Protein AF-A0A1B8NYB2-F1 (afdb_monomer_lite)

Foldseek 3Di:
DVVVVVVVVVVVVVVVVVVCVVVVDAAEAEEECVVVCPLQNDDHLLVLLQVLLVVQVLNVDHSVVLVVVDPDSVSSLVVSLQSQLVCCVPPNVVVDDPVCPDPPHDSSVSVLVVLLVCCVPVRNDPVVCSCVDPCVVVLVVVLPGDHPYYHYPDSYCNVVVSHVPDPD

Secondary structure (DSSP, 8-state):
-HHHHHHHHHHHHHHHHHHHHHH-SPPEEEE-THHHHHHH----HHHHHHHHHHH-TT--S-HHHHHHHSSSHHHHHHHHHHHHHHHHHTTTGGGS-GGG-STTS-TTHHHHHHHHHIIIIII---HHHHHHSTTHHHHHHHHH---SEEEE--SSSHHHHHS-----

Radius of gyration: 20.22 Å; chains: 1; bounding box: 46×36×58 Å

Structure (mmCIF, N/CA/C/O backbone):
data_AF-A0A1B8NYB2-F1
#
_entry.id   AF-A0A1B8NYB2-F1
#
loop_
_atom_site.group_PDB
_atom_site.id
_atom_site.type_symbol
_atom_site.label_atom_id
_atom_site.label_alt_id
_atom_site.label_comp_id
_atom_site.label_asym_id
_atom_site.label_entity_id
_atom_site.label_seq_id
_atom_site.pdbx_PDB_ins_code
_atom_site.Cartn_x
_atom_site.Cartn_y
_atom_site.Cartn_z
_atom_site.occupancy
_atom_site.B_iso_or_equiv
_atom_site.auth_seq_id
_atom_site.auth_comp_id
_atom_site.auth_asym_id
_atom_site.auth_atom_id
_atom_site.pdbx_PDB_model_num
ATOM 1 N N . MET A 1 1 ? 0.683 15.026 31.980 1.00 56.78 1 MET A N 1
ATOM 2 C CA . MET A 1 1 ? 0.755 14.366 30.659 1.00 56.78 1 MET A CA 1
ATOM 3 C C . MET A 1 1 ? 0.069 13.001 30.654 1.00 56.78 1 MET A C 1
ATOM 5 O O . MET A 1 1 ? -0.750 12.806 29.779 1.00 56.78 1 MET A O 1
ATOM 9 N N . ALA A 1 2 ? 0.277 12.103 31.632 1.00 59.28 2 ALA A N 1
ATOM 10 C CA . ALA A 1 2 ? -0.465 10.826 31.687 1.00 59.28 2 ALA A CA 1
ATOM 11 C C . ALA A 1 2 ? -1.997 10.978 31.848 1.00 59.28 2 ALA A C 1
ATOM 13 O O . ALA A 1 2 ? -2.754 10.273 31.195 1.00 59.28 2 ALA A O 1
ATOM 14 N N . GLY A 1 3 ? -2.461 11.943 32.654 1.00 71.38 3 GLY A N 1
ATOM 15 C CA . GLY A 1 3 ? -3.900 12.166 32.871 1.00 71.38 3 GLY A CA 1
ATOM 16 C C . GLY A 1 3 ? -4.676 12.708 31.663 1.00 71.38 3 GLY A C 1
ATOM 17 O O . GLY A 1 3 ? -5.895 12.656 31.674 1.00 71.38 3 GLY A O 1
ATOM 18 N N . ASP A 1 4 ? -3.987 13.210 30.636 1.00 85.38 4 ASP A N 1
ATOM 19 C CA . ASP A 1 4 ? -4.628 13.718 29.414 1.00 85.38 4 ASP A CA 1
ATOM 20 C C . ASP A 1 4 ? -4.900 12.573 28.424 1.00 85.38 4 ASP A C 1
ATOM 22 O O . ASP A 1 4 ? -5.961 12.497 27.815 1.00 85.38 4 ASP A O 1
ATOM 26 N N . PHE A 1 5 ? -3.977 11.606 28.341 1.00 89.62 5 PHE A N 1
ATOM 27 C CA . PHE A 1 5 ? -4.143 10.423 27.496 1.00 89.62 5 PHE A CA 1
ATOM 28 C C . PHE A 1 5 ? -5.154 9.421 28.064 1.00 89.62 5 PHE A C 1
ATOM 30 O O . PHE A 1 5 ? -5.960 8.881 27.313 1.00 89.62 5 PHE A O 1
ATOM 37 N N . GLU A 1 6 ? -5.147 9.183 29.381 1.00 93.44 6 GLU A N 1
ATOM 38 C CA . GLU A 1 6 ? -6.162 8.321 30.007 1.00 93.44 6 GLU A CA 1
ATOM 39 C C . GLU A 1 6 ? -7.568 8.889 29.821 1.00 93.44 6 GLU A C 1
ATOM 41 O O . GLU A 1 6 ? -8.472 8.157 29.431 1.00 93.44 6 GLU A O 1
ATOM 46 N N . LYS A 1 7 ? -7.721 10.206 29.991 1.00 94.00 7 LYS A N 1
ATOM 47 C CA . LYS A 1 7 ? -8.987 10.884 29.730 1.00 94.00 7 LYS A CA 1
ATOM 48 C C . LYS A 1 7 ? -9.405 10.773 28.261 1.00 94.00 7 LYS A C 1
ATOM 50 O O . LYS A 1 7 ? -10.545 10.439 27.986 1.00 94.00 7 LYS A O 1
ATOM 55 N N . TYR A 1 8 ? -8.482 10.983 27.321 1.00 94.12 8 TYR A N 1
ATOM 56 C CA . TYR A 1 8 ? -8.765 10.799 25.895 1.00 94.12 8 TYR A CA 1
ATOM 57 C C . TYR A 1 8 ? -9.279 9.386 25.571 1.00 94.12 8 TYR A C 1
ATOM 59 O O . TYR A 1 8 ? -10.207 9.240 24.780 1.00 94.12 8 TYR A O 1
ATOM 67 N N . LYS A 1 9 ? -8.699 8.342 26.182 1.00 93.75 9 LYS A N 1
ATOM 68 C CA . LYS A 1 9 ? -9.179 6.964 25.997 1.00 93.75 9 LYS A CA 1
ATOM 69 C C . LYS A 1 9 ? -10.584 6.765 26.557 1.00 93.75 9 LYS A C 1
ATOM 71 O O . LYS A 1 9 ? -11.372 6.081 25.912 1.00 93.75 9 LYS A O 1
ATOM 76 N N . GLU A 1 10 ? -10.875 7.323 27.731 1.00 95.25 10 GLU A N 1
ATOM 77 C CA . GLU A 1 10 ? -12.210 7.279 28.341 1.00 95.25 10 GLU A CA 1
ATOM 78 C C . GLU A 1 10 ? -13.230 7.967 27.425 1.00 95.25 10 GLU A C 1
ATOM 80 O O . GLU A 1 10 ? -14.166 7.315 26.969 1.00 95.25 10 GLU A O 1
ATOM 85 N N . ASP A 1 11 ? -12.952 9.213 27.025 1.00 95.44 11 ASP A N 1
ATOM 86 C CA . ASP A 1 11 ? -13.804 10.006 26.132 1.00 95.44 11 ASP A CA 1
ATOM 87 C C . ASP A 1 11 ? -14.063 9.269 24.793 1.00 95.44 11 ASP A C 1
ATOM 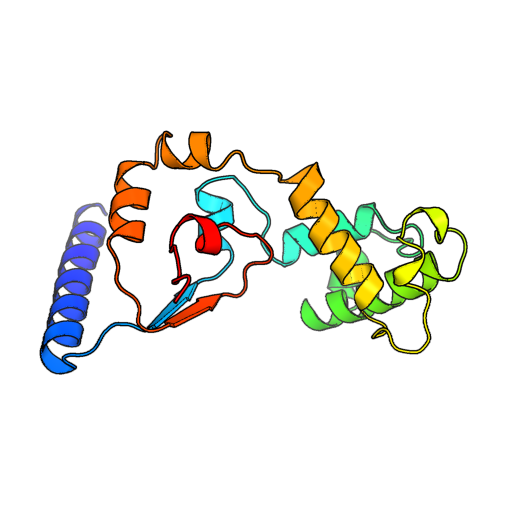89 O O . ASP A 1 11 ? -15.203 9.150 24.348 1.00 95.44 11 ASP A O 1
ATOM 93 N N . MET A 1 12 ? -13.027 8.698 24.161 1.00 94.81 12 MET A N 1
ATOM 94 C CA . MET A 1 12 ? -13.183 7.932 22.912 1.00 94.81 12 MET A CA 1
ATOM 95 C C . MET A 1 12 ? -13.926 6.612 23.087 1.00 94.81 12 MET A C 1
ATOM 97 O O . MET A 1 12 ? -14.655 6.203 22.184 1.00 94.81 12 MET A O 1
ATOM 101 N N . THR A 1 13 ? -13.744 5.930 24.217 1.00 93.81 13 THR A N 1
ATOM 102 C CA . THR A 1 13 ? -14.459 4.677 24.490 1.00 93.81 13 THR A CA 1
ATOM 103 C C . THR A 1 13 ? -15.953 4.946 24.627 1.00 93.81 13 THR A C 1
ATOM 105 O O . THR A 1 13 ? -16.756 4.241 24.012 1.00 93.81 13 THR A O 1
ATOM 108 N N . ASP A 1 14 ? -16.314 5.997 25.361 1.00 95.62 14 ASP A N 1
ATOM 109 C CA . ASP A 1 14 ? -17.703 6.405 25.563 1.00 95.62 14 ASP A CA 1
ATOM 110 C C . ASP A 1 14 ? -18.361 6.859 24.251 1.00 95.62 14 ASP A C 1
ATOM 112 O O . ASP A 1 14 ? -19.492 6.458 23.950 1.00 95.62 14 ASP A O 1
ATOM 116 N N . ASP A 1 15 ? -17.643 7.627 23.426 1.00 94.69 15 ASP A N 1
ATOM 117 C CA . ASP A 1 15 ? -18.121 8.066 22.111 1.00 94.69 15 ASP A CA 1
ATOM 118 C C . ASP A 1 15 ? -18.360 6.878 21.164 1.00 94.69 15 ASP A C 1
ATOM 120 O O . ASP A 1 15 ? -19.403 6.797 20.504 1.00 94.69 15 ASP A O 1
ATOM 124 N N . ILE A 1 16 ? -17.421 5.924 21.110 1.00 91.69 16 ILE A N 1
ATOM 125 C CA . ILE A 1 16 ? -17.552 4.716 20.284 1.00 91.69 16 ILE A CA 1
ATOM 126 C C . ILE A 1 16 ?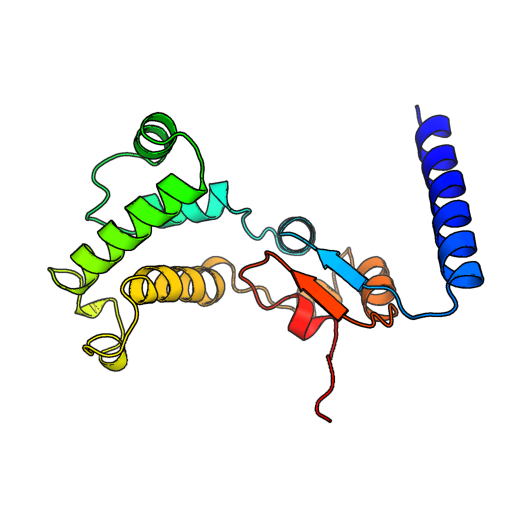 -18.730 3.865 20.768 1.00 91.69 16 ILE A C 1
ATOM 128 O O . ILE A 1 16 ? -19.545 3.449 19.943 1.00 91.69 16 ILE A O 1
ATOM 132 N N . ALA A 1 17 ? -18.858 3.631 22.077 1.00 91.62 17 ALA A N 1
ATOM 133 C CA . ALA A 1 17 ? -19.957 2.850 22.645 1.00 91.62 17 ALA A CA 1
ATOM 134 C C . ALA A 1 17 ? -21.320 3.489 22.336 1.00 91.62 17 ALA A C 1
ATOM 136 O O . ALA A 1 17 ? -22.217 2.823 21.820 1.00 91.62 17 ALA A O 1
ATOM 137 N N . THR A 1 18 ? -21.442 4.803 22.544 1.00 94.00 18 THR A N 1
ATOM 138 C CA . THR A 1 18 ? -22.666 5.561 22.243 1.00 94.00 18 THR A CA 1
ATOM 139 C C . THR A 1 18 ? -23.016 5.501 20.753 1.00 94.00 18 THR A C 1
ATOM 141 O O . THR A 1 18 ? -24.182 5.339 20.378 1.00 94.00 18 THR A O 1
ATOM 144 N N . CYS A 1 19 ? -22.015 5.608 19.877 1.00 90.94 19 CYS A N 1
ATOM 145 C CA . CYS A 1 19 ? -22.202 5.489 18.434 1.00 90.94 19 CYS A CA 1
ATOM 146 C C . CYS A 1 19 ? -22.717 4.093 18.048 1.00 90.94 19 CYS A C 1
ATOM 148 O O . CYS A 1 19 ? -23.723 3.984 17.345 1.00 90.94 19 CYS A O 1
ATOM 150 N N . LEU A 1 20 ? -22.087 3.030 18.557 1.00 88.81 20 LEU A N 1
ATOM 151 C CA . LEU A 1 20 ? -22.489 1.648 18.282 1.00 88.81 20 LEU A CA 1
ATOM 152 C C . LEU A 1 20 ? -23.915 1.355 18.773 1.00 88.81 20 LEU A C 1
ATOM 154 O O . LEU A 1 20 ? -24.713 0.800 18.013 1.00 88.81 20 LEU A O 1
ATOM 158 N N . ASP A 1 21 ? -24.258 1.787 19.989 1.00 89.88 21 ASP A N 1
ATOM 159 C CA . ASP A 1 21 ? -25.594 1.605 20.567 1.00 89.88 21 ASP A CA 1
ATOM 160 C C . ASP A 1 21 ? -26.670 2.370 19.785 1.00 89.88 21 ASP A C 1
ATOM 162 O O . ASP A 1 21 ? -27.763 1.851 19.546 1.00 89.88 21 ASP A O 1
ATOM 166 N N . SER A 1 22 ? -26.369 3.600 19.357 1.00 91.88 22 SER A N 1
ATOM 167 C CA . SER A 1 22 ? -27.328 4.445 18.633 1.00 91.88 22 SER A CA 1
ATOM 168 C C . SER A 1 22 ? -27.557 4.004 17.187 1.00 91.88 22 SER A C 1
ATOM 170 O O . SER A 1 22 ? -28.687 4.077 16.698 1.00 91.88 22 SER A O 1
ATOM 172 N N . MET A 1 23 ? -26.510 3.549 16.493 1.00 89.81 23 MET A N 1
ATOM 173 C CA . MET A 1 23 ? -26.619 3.119 15.102 1.00 89.81 23 MET A CA 1
ATOM 174 C C . MET A 1 23 ? -27.178 1.700 14.971 1.00 89.81 23 MET A C 1
ATOM 176 O O . MET A 1 23 ? -27.857 1.412 13.986 1.00 89.81 23 MET A O 1
ATOM 180 N N . GLY A 1 24 ? -26.899 0.811 15.934 1.00 85.19 24 GLY A N 1
ATOM 181 C CA . GLY A 1 24 ? -27.403 -0.566 15.937 1.00 85.19 24 GLY A CA 1
ATOM 182 C C . GLY A 1 24 ? -26.915 -1.420 14.758 1.00 85.19 24 GLY A C 1
ATOM 183 O O . GLY A 1 24 ? -27.564 -2.403 14.398 1.00 85.19 24 GLY A O 1
ATOM 184 N N . VAL A 1 25 ? -25.796 -1.042 14.132 1.00 86.81 25 VAL A N 1
ATOM 185 C CA . VAL A 1 25 ? -25.195 -1.743 12.986 1.00 86.81 25 VAL A CA 1
ATOM 186 C C . VAL A 1 25 ? -23.722 -2.047 13.232 1.00 86.81 25 VAL A C 1
ATOM 188 O O . VAL A 1 25 ? -23.072 -1.450 14.087 1.00 86.81 25 VAL A O 1
ATOM 191 N N . GLN A 1 26 ? -23.188 -2.989 12.457 1.00 88.69 26 GLN A N 1
ATOM 192 C CA . GLN A 1 26 ? -21.763 -3.305 12.459 1.00 88.69 26 GLN A CA 1
ATOM 193 C C . GLN A 1 26 ? -20.934 -2.147 11.867 1.00 88.69 26 GLN A C 1
ATOM 195 O O . GLN A 1 26 ? -21.377 -1.510 10.908 1.00 88.69 26 GLN A O 1
ATOM 200 N N . PRO A 1 27 ? -19.723 -1.885 12.392 1.00 90.62 27 PRO A N 1
ATOM 201 C CA . PRO A 1 27 ? -18.888 -0.775 11.941 1.00 90.62 27 PRO A CA 1
ATOM 202 C C . PRO A 1 27 ? -18.252 -1.038 10.571 1.00 90.62 27 PRO A C 1
ATOM 204 O O . PRO A 1 27 ? -18.034 -2.184 10.178 1.00 90.62 27 PRO A O 1
ATOM 207 N N . ILE A 1 28 ? -17.880 0.034 9.872 1.00 91.75 28 ILE A N 1
ATOM 208 C CA . ILE A 1 28 ? -16.991 -0.019 8.703 1.00 91.75 28 ILE A CA 1
ATOM 209 C C . ILE A 1 28 ? -15.603 0.434 9.154 1.00 91.75 28 ILE A C 1
ATOM 211 O O . ILE A 1 28 ? -15.467 1.509 9.737 1.00 91.75 28 ILE A O 1
ATOM 215 N N . LEU A 1 29 ? -14.576 -0.372 8.887 1.00 92.31 29 LEU A N 1
ATOM 216 C CA . LEU A 1 29 ? -13.194 -0.051 9.242 1.00 92.31 29 LEU A CA 1
ATOM 217 C C . LEU A 1 29 ? -12.470 0.567 8.049 1.00 92.31 29 LEU A C 1
ATOM 219 O O . LEU A 1 29 ? -12.421 -0.031 6.979 1.00 92.31 29 LEU A O 1
ATOM 223 N N . PHE A 1 30 ? -11.867 1.736 8.256 1.00 93.94 30 PHE A N 1
ATOM 224 C CA . PHE A 1 30 ? -10.952 2.369 7.308 1.00 93.94 30 PHE A CA 1
ATOM 225 C C . PHE A 1 30 ? -9.539 2.270 7.867 1.00 93.94 30 PHE A C 1
ATOM 227 O O . PHE A 1 30 ? -9.249 2.880 8.897 1.00 93.94 30 PHE A O 1
ATOM 234 N N . VAL A 1 31 ? -8.667 1.491 7.224 1.00 92.69 31 VAL A N 1
ATOM 235 C CA . VAL A 1 31 ? -7.346 1.187 7.788 1.00 92.69 31 VAL A CA 1
ATOM 236 C C . VAL A 1 31 ? -6.227 1.346 6.767 1.00 92.69 31 VAL A C 1
ATOM 238 O O . VAL A 1 31 ? -6.249 0.739 5.700 1.00 92.69 31 VAL A O 1
ATOM 241 N N . GLY A 1 32 ? -5.231 2.163 7.106 1.00 92.19 32 GLY A N 1
ATOM 242 C CA . GLY A 1 32 ? -4.021 2.350 6.303 1.00 92.19 32 GLY A CA 1
ATOM 243 C C . GLY A 1 32 ? -2.816 1.575 6.839 1.00 92.19 32 GLY A C 1
ATOM 244 O O . GLY A 1 32 ? -2.917 0.802 7.797 1.00 92.19 32 GLY A O 1
ATOM 245 N N . SER A 1 33 ? -1.640 1.843 6.258 1.00 91.94 33 SER A N 1
ATOM 246 C CA . SER A 1 33 ? -0.411 1.051 6.460 1.00 91.94 33 SER A CA 1
ATOM 247 C C . SER A 1 33 ? 0.180 1.147 7.867 1.00 91.94 33 SER A C 1
ATOM 249 O O . SER A 1 33 ? 1.232 0.578 8.146 1.00 91.94 33 SER A O 1
ATOM 251 N N . GLY A 1 34 ? -0.454 1.896 8.773 1.00 93.44 34 GLY A N 1
ATOM 252 C CA . GLY A 1 34 ? -0.057 1.997 10.176 1.00 93.44 34 GLY A CA 1
ATOM 253 C C . GLY A 1 34 ? -0.064 0.646 10.890 1.00 93.44 34 GLY A C 1
ATOM 254 O O . GLY A 1 34 ? 0.817 0.395 11.704 1.00 93.44 34 GLY A O 1
ATOM 255 N N . MET A 1 35 ? -0.997 -0.245 10.542 1.00 92.81 35 MET A N 1
ATOM 256 C CA . MET A 1 35 ? -1.076 -1.578 11.153 1.00 92.81 35 MET A CA 1
ATOM 257 C C . MET A 1 35 ? 0.091 -2.465 10.711 1.00 92.81 35 MET A C 1
ATOM 259 O O . MET A 1 35 ? 0.767 -3.055 11.547 1.00 92.81 35 MET A O 1
ATOM 263 N N . SER A 1 36 ? 0.414 -2.462 9.419 1.00 93.44 36 SER A N 1
ATOM 264 C CA . SER A 1 36 ? 1.562 -3.187 8.865 1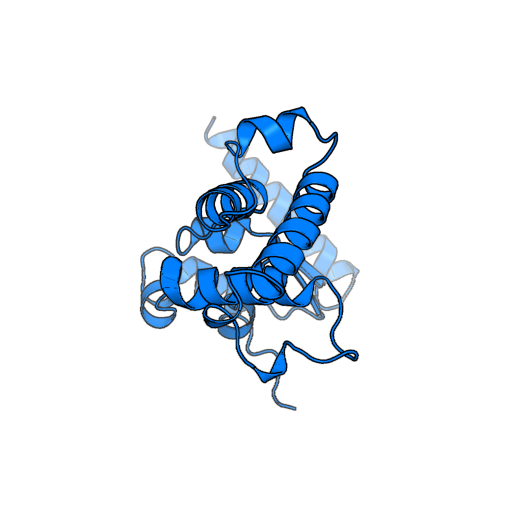.00 93.44 36 SER A CA 1
ATOM 265 C C . SER A 1 36 ? 2.892 -2.687 9.429 1.00 93.44 36 SER A C 1
ATOM 267 O O . SER A 1 36 ? 3.740 -3.478 9.841 1.00 93.44 36 SER A O 1
ATOM 269 N N . GLN A 1 37 ? 3.048 -1.361 9.532 1.00 94.06 37 GLN A N 1
ATOM 270 C CA . GLN A 1 37 ? 4.199 -0.730 10.187 1.00 94.06 37 GLN A CA 1
ATOM 271 C C . GLN A 1 37 ? 4.317 -1.159 11.655 1.00 94.06 37 GLN A C 1
ATOM 273 O O . GLN A 1 37 ? 5.414 -1.451 12.124 1.00 94.06 37 GLN A O 1
ATOM 278 N N . ARG A 1 38 ? 3.196 -1.204 12.384 1.00 94.25 38 ARG A N 1
ATOM 279 C CA . ARG A 1 38 ? 3.170 -1.529 13.814 1.00 94.25 38 ARG A CA 1
ATOM 280 C C . ARG A 1 38 ? 3.525 -2.985 14.094 1.00 94.25 38 ARG A C 1
ATOM 282 O O . ARG A 1 38 ? 4.318 -3.233 14.995 1.00 94.25 38 ARG A O 1
ATOM 289 N N . TYR A 1 39 ? 2.921 -3.922 13.369 1.00 94.06 39 TYR A N 1
ATOM 290 C CA . TYR A 1 39 ? 2.991 -5.336 13.737 1.00 94.06 39 TYR A CA 1
ATOM 291 C C . TYR A 1 39 ? 4.163 -6.086 13.114 1.00 94.06 39 TYR A C 1
ATOM 293 O O . TYR A 1 39 ? 4.642 -7.042 13.713 1.00 94.06 39 TYR A O 1
ATOM 301 N N . PHE A 1 40 ? 4.639 -5.665 11.941 1.00 93.38 40 PHE A N 1
ATOM 302 C CA . PHE A 1 40 ? 5.744 -6.346 11.257 1.00 93.38 40 PHE A CA 1
ATOM 303 C C . PHE A 1 40 ? 6.679 -5.399 10.492 1.00 93.38 40 PHE A C 1
ATOM 305 O O . PHE A 1 40 ? 7.482 -5.849 9.682 1.00 93.38 40 PHE A O 1
ATOM 312 N N . GLY A 1 41 ? 6.610 -4.086 10.742 1.00 92.94 41 GLY A N 1
ATOM 313 C CA . GLY A 1 41 ? 7.544 -3.122 10.154 1.00 92.94 41 GLY A CA 1
ATOM 314 C C . GLY A 1 41 ? 7.394 -2.914 8.643 1.00 92.94 41 GLY A C 1
ATOM 315 O O . GLY A 1 41 ? 8.351 -2.485 8.003 1.00 92.94 41 GLY A O 1
ATOM 316 N N . GLY A 1 42 ? 6.222 -3.202 8.063 1.00 93.19 42 GLY A N 1
ATOM 317 C CA . GLY A 1 42 ? 5.959 -2.957 6.638 1.00 93.19 42 GLY A CA 1
ATOM 318 C C . GLY A 1 42 ? 6.070 -1.469 6.256 1.00 93.19 42 GLY A C 1
ATOM 319 O O . GLY A 1 42 ? 5.957 -0.605 7.126 1.00 93.19 42 GLY A O 1
ATOM 320 N N . PRO A 1 43 ? 6.271 -1.120 4.972 1.00 94.81 43 PRO A N 1
ATOM 321 C CA . PRO A 1 43 ? 6.441 0.269 4.554 1.00 94.81 43 PRO A CA 1
ATOM 322 C C . PRO A 1 43 ? 5.110 1.034 4.510 1.00 94.81 43 PRO A C 1
ATOM 324 O O . PRO A 1 43 ? 4.030 0.473 4.316 1.00 94.81 43 PRO A O 1
ATOM 327 N N . ASN A 1 44 ? 5.184 2.361 4.609 1.00 93.50 44 ASN A N 1
ATOM 328 C CA . ASN A 1 44 ? 4.126 3.234 4.095 1.00 93.50 44 ASN A CA 1
ATOM 329 C C . ASN A 1 44 ? 4.339 3.524 2.597 1.00 93.50 44 ASN A C 1
ATOM 331 O O . ASN A 1 44 ? 5.338 3.120 2.009 1.00 93.50 44 ASN A O 1
ATOM 335 N N . TRP A 1 45 ? 3.424 4.278 1.979 1.00 94.56 45 TRP A N 1
ATOM 336 C CA . TRP A 1 45 ? 3.516 4.588 0.548 1.00 94.56 45 TRP A CA 1
ATOM 337 C C . TRP A 1 45 ? 4.822 5.292 0.133 1.00 94.56 45 TRP A C 1
ATOM 339 O O . TRP A 1 45 ? 5.405 4.959 -0.893 1.00 94.56 45 TRP A O 1
ATOM 349 N N . ASN A 1 46 ? 5.321 6.240 0.933 1.00 95.12 46 ASN A N 1
ATOM 350 C CA . ASN A 1 46 ? 6.571 6.948 0.638 1.00 95.12 46 ASN A CA 1
ATOM 351 C C . ASN A 1 46 ? 7.786 6.010 0.701 1.00 95.12 46 ASN A C 1
ATOM 353 O O . ASN A 1 46 ? 8.684 6.120 -0.131 1.00 95.12 46 ASN A O 1
ATOM 357 N N . ASP A 1 47 ? 7.821 5.126 1.694 1.00 95.19 47 ASP A N 1
ATOM 358 C CA . ASP A 1 47 ? 8.947 4.215 1.902 1.00 95.19 47 ASP A CA 1
ATOM 359 C C . ASP A 1 47 ? 8.938 3.067 0.888 1.00 95.19 47 ASP A C 1
ATOM 361 O O . ASP A 1 47 ? 10.000 2.686 0.401 1.00 95.19 47 ASP A O 1
ATOM 365 N N . LEU A 1 48 ? 7.750 2.610 0.479 1.00 96.44 48 LEU A N 1
ATOM 366 C CA . LEU A 1 48 ? 7.581 1.668 -0.626 1.00 96.44 48 LEU A CA 1
ATOM 367 C C . LEU A 1 48 ? 8.103 2.262 -1.938 1.00 96.44 48 LEU A C 1
ATOM 369 O O . LEU A 1 48 ? 8.923 1.645 -2.609 1.00 96.44 48 LEU A O 1
ATOM 373 N N . LEU A 1 49 ? 7.703 3.495 -2.276 1.00 97.06 49 LEU A N 1
ATOM 374 C CA . LEU A 1 49 ? 8.242 4.184 -3.451 1.00 97.06 49 LEU A CA 1
ATOM 375 C C . LEU A 1 49 ? 9.761 4.334 -3.363 1.00 97.06 49 LEU A C 1
ATOM 377 O O . LEU A 1 49 ? 10.459 4.115 -4.345 1.00 97.06 49 LEU A O 1
ATOM 381 N N . LYS A 1 50 ? 10.302 4.674 -2.192 1.00 97.06 50 LYS A N 1
ATOM 382 C CA . LYS A 1 50 ? 11.751 4.786 -2.028 1.00 97.06 50 LYS A CA 1
ATOM 383 C C . LYS A 1 50 ? 12.468 3.467 -2.339 1.00 97.06 50 LYS A C 1
ATOM 385 O O . LYS A 1 50 ? 13.470 3.513 -3.042 1.00 97.06 50 LYS A O 1
ATOM 390 N N . ALA A 1 51 ? 11.952 2.333 -1.861 1.00 96.19 51 ALA A N 1
ATOM 391 C CA . ALA A 1 51 ? 12.513 1.017 -2.164 1.00 96.19 51 ALA A CA 1
ATOM 392 C C . ALA A 1 51 ? 12.431 0.693 -3.666 1.00 96.19 51 ALA A C 1
ATOM 394 O O . ALA A 1 51 ? 13.434 0.346 -4.281 1.00 96.19 51 ALA A O 1
ATOM 395 N N . LEU A 1 52 ? 11.269 0.920 -4.283 1.00 96.75 52 LEU A N 1
ATOM 396 C CA . LEU A 1 52 ? 11.050 0.662 -5.712 1.00 96.75 52 LEU A CA 1
ATOM 397 C C . LEU A 1 52 ? 11.873 1.585 -6.627 1.00 96.75 52 LEU A C 1
ATOM 399 O O . LEU A 1 52 ? 12.151 1.231 -7.772 1.00 96.75 52 LEU A O 1
ATOM 403 N N . ALA A 1 53 ? 12.281 2.763 -6.148 1.00 97.12 53 ALA A N 1
ATOM 404 C CA . ALA A 1 53 ? 13.195 3.638 -6.879 1.00 97.12 53 ALA A CA 1
ATOM 405 C C . ALA A 1 53 ? 14.611 3.055 -6.985 1.00 97.12 53 ALA A C 1
ATOM 407 O O . ALA A 1 53 ? 15.309 3.336 -7.952 1.00 97.12 53 ALA A O 1
ATOM 408 N N . GLU A 1 54 ? 15.047 2.291 -5.980 1.00 95.44 54 GLU A N 1
ATOM 409 C CA . GLU A 1 54 ? 16.386 1.689 -5.937 1.00 95.44 54 GLU A CA 1
ATOM 410 C C . GLU A 1 54 ? 16.473 0.418 -6.797 1.00 95.44 54 GLU A C 1
ATOM 412 O O . GLU A 1 54 ? 17.556 0.061 -7.253 1.00 95.44 54 GLU A O 1
ATOM 417 N N . GLU A 1 55 ? 15.337 -0.236 -7.043 1.00 94.81 55 GLU A N 1
ATOM 418 C CA . GLU A 1 55 ? 15.245 -1.480 -7.811 1.00 94.81 55 GLU A CA 1
ATOM 419 C C . GLU A 1 55 ? 15.230 -1.256 -9.334 1.00 94.81 55 GLU A C 1
ATOM 421 O O . GLU A 1 55 ? 15.881 -1.990 -10.073 1.00 94.81 55 GLU A O 1
ATOM 426 N N . CYS A 1 56 ? 14.511 -0.239 -9.823 1.00 96.56 56 CYS A N 1
ATOM 427 C CA . CYS A 1 56 ? 14.275 -0.051 -11.258 1.00 96.56 56 CYS A CA 1
ATOM 428 C C . CYS A 1 56 ? 15.421 0.715 -11.954 1.00 96.56 56 CYS A C 1
ATOM 430 O O . CYS A 1 56 ? 15.578 1.915 -11.718 1.00 96.56 56 CYS A O 1
ATOM 432 N N . PRO A 1 57 ? 16.165 0.105 -12.902 1.00 96.06 57 PRO A N 1
ATOM 433 C CA . PRO A 1 57 ? 17.315 0.745 -13.554 1.00 96.06 57 PRO A CA 1
ATOM 434 C C . PRO A 1 57 ? 16.965 1.943 -14.447 1.00 96.06 57 PRO A C 1
ATOM 436 O O . PRO A 1 57 ? 17.835 2.756 -14.760 1.00 96.06 57 PRO A O 1
ATOM 439 N N . ILE A 1 58 ? 15.705 2.051 -14.880 1.00 97.44 58 ILE A N 1
ATOM 440 C CA . ILE A 1 58 ? 15.209 3.193 -15.664 1.00 97.44 58 ILE A CA 1
ATOM 441 C C . ILE A 1 58 ? 15.128 4.457 -14.796 1.00 97.44 58 ILE A C 1
ATOM 443 O O . ILE A 1 58 ? 15.251 5.573 -15.307 1.00 97.44 58 ILE A O 1
ATOM 447 N N . LEU A 1 59 ? 14.965 4.296 -13.479 1.00 96.81 59 LEU A N 1
ATOM 448 C CA . LEU A 1 59 ? 14.974 5.394 -12.523 1.00 96.81 59 LEU A CA 1
ATOM 449 C C . LEU A 1 59 ? 16.424 5.780 -12.182 1.00 96.81 59 LEU A C 1
ATOM 451 O O . LEU A 1 59 ? 16.985 5.401 -11.161 1.00 96.81 59 LEU A O 1
ATOM 455 N N . ASP A 1 60 ? 17.053 6.563 -13.059 1.00 94.75 60 ASP A N 1
ATOM 456 C CA . ASP A 1 60 ? 18.482 6.904 -12.997 1.00 94.75 60 ASP A CA 1
ATOM 457 C C . ASP A 1 60 ? 18.870 7.942 -11.917 1.00 94.75 60 ASP A C 1
ATOM 459 O O . ASP A 1 60 ? 20.041 8.335 -11.811 1.00 94.75 60 ASP A O 1
ATOM 463 N N . LYS A 1 61 ? 17.905 8.430 -11.128 1.00 96.69 61 LYS A N 1
ATOM 464 C CA . LYS A 1 61 ? 18.112 9.366 -10.008 1.00 96.69 61 LYS A CA 1
ATOM 465 C C . LYS A 1 61 ? 17.661 8.758 -8.685 1.00 96.69 61 LYS A C 1
ATOM 467 O O . LYS A 1 61 ? 16.899 7.806 -8.628 1.00 96.69 61 LYS A O 1
ATOM 472 N N . SER A 1 62 ? 18.083 9.365 -7.578 1.00 95.69 62 SER A N 1
ATOM 473 C CA . SER A 1 62 ? 17.557 8.982 -6.267 1.00 95.69 62 SER A CA 1
ATOM 474 C C . SER A 1 62 ? 16.081 9.367 -6.119 1.00 95.69 62 SER A C 1
ATOM 476 O O . SER A 1 62 ? 15.627 10.363 -6.686 1.00 95.69 62 SER A O 1
ATOM 478 N N . TYR A 1 63 ? 15.350 8.649 -5.260 1.00 97.12 63 TYR A N 1
ATOM 479 C CA . TYR A 1 63 ? 13.954 8.952 -4.907 1.00 97.12 63 TYR A CA 1
ATOM 480 C C . TYR A 1 63 ? 13.701 10.441 -4.586 1.00 97.12 63 TYR A C 1
ATOM 482 O O . TYR A 1 63 ? 12.664 10.999 -4.944 1.00 97.12 63 TYR A O 1
ATOM 490 N N . ALA A 1 64 ? 14.666 11.118 -3.952 1.00 97.25 64 ALA A N 1
ATOM 491 C CA . ALA A 1 64 ? 14.557 12.535 -3.611 1.00 97.25 64 ALA A CA 1
ATOM 492 C C . ALA A 1 64 ? 14.353 13.439 -4.840 1.00 97.25 64 ALA A C 1
ATOM 494 O O . ALA A 1 64 ? 13.600 14.405 -4.749 1.00 97.25 64 ALA A O 1
ATOM 495 N N . TYR A 1 65 ? 14.976 13.116 -5.980 1.00 97.94 65 TYR A N 1
ATOM 496 C CA . TYR A 1 65 ? 14.774 13.847 -7.231 1.00 97.94 65 TYR A CA 1
ATOM 497 C C . TYR A 1 65 ? 13.322 13.733 -7.703 1.00 97.94 65 TYR A C 1
ATOM 499 O O . TYR A 1 65 ? 12.667 14.750 -7.921 1.00 97.94 65 TYR A O 1
ATOM 507 N N . TYR A 1 66 ? 12.791 12.512 -7.787 1.00 97.56 66 TYR A N 1
ATOM 508 C CA . TYR A 1 66 ? 11.416 12.272 -8.235 1.00 97.56 66 TYR A CA 1
ATOM 509 C C . TYR A 1 66 ? 10.388 12.902 -7.295 1.00 97.56 66 TYR A C 1
ATOM 511 O O . TYR A 1 66 ? 9.408 13.490 -7.751 1.00 97.56 66 TYR A O 1
ATOM 519 N N . LYS A 1 67 ? 10.653 12.870 -5.985 1.00 96.81 67 LYS A N 1
ATOM 520 C CA . LYS A 1 67 ? 9.826 13.542 -4.978 1.00 96.81 67 LYS A CA 1
ATOM 521 C C . LYS A 1 67 ? 9.857 15.071 -5.090 1.00 96.81 67 LYS A C 1
ATOM 523 O O . LYS A 1 67 ? 8.864 15.706 -4.768 1.00 96.81 67 LYS A O 1
ATOM 528 N N . GLN A 1 68 ? 10.976 15.670 -5.506 1.00 97.06 68 GLN A N 1
ATOM 529 C CA . GLN A 1 68 ? 11.078 17.119 -5.745 1.00 97.06 68 GLN A CA 1
ATOM 530 C C . GLN A 1 68 ? 10.457 17.542 -7.078 1.00 97.06 68 GLN A C 1
ATOM 532 O O . GLN A 1 68 ? 9.944 18.652 -7.190 1.00 97.06 68 GLN A O 1
ATOM 537 N N . LYS A 1 69 ? 10.550 16.677 -8.092 1.00 97.19 69 LYS A N 1
ATOM 538 C CA . LYS A 1 69 ? 10.029 16.914 -9.439 1.00 97.19 69 LYS A CA 1
ATOM 539 C C . LYS A 1 69 ? 8.497 16.939 -9.470 1.00 97.19 69 LYS A C 1
ATOM 541 O O . LYS A 1 69 ? 7.929 17.712 -10.234 1.00 97.19 69 LYS A O 1
ATOM 546 N N . ASN A 1 70 ? 7.856 16.104 -8.655 1.00 96.31 70 ASN A N 1
ATOM 547 C CA . ASN A 1 70 ? 6.408 15.913 -8.636 1.00 96.31 70 ASN A CA 1
ATOM 548 C C . ASN A 1 70 ? 5.745 16.610 -7.436 1.00 96.31 70 ASN A C 1
ATOM 550 O O . ASN A 1 70 ? 6.349 16.764 -6.376 1.00 96.31 70 ASN A O 1
ATOM 554 N N . ASN A 1 71 ? 4.478 17.000 -7.580 1.00 93.06 71 ASN A N 1
ATOM 555 C CA . ASN A 1 71 ? 3.728 17.721 -6.543 1.00 93.06 71 ASN A CA 1
ATOM 556 C C . ASN A 1 71 ? 3.067 16.786 -5.520 1.00 93.06 71 ASN A C 1
ATOM 558 O O . ASN A 1 71 ? 2.623 17.236 -4.462 1.00 93.06 71 ASN A O 1
ATOM 562 N N . SER A 1 72 ? 2.963 15.491 -5.828 1.00 96.94 72 SER A N 1
ATOM 563 C CA . SER A 1 72 ? 2.349 14.495 -4.949 1.00 96.94 72 SER A CA 1
ATOM 564 C C . SER A 1 72 ? 2.989 13.115 -5.095 1.00 96.94 72 SER A C 1
ATOM 566 O O . SER A 1 72 ? 3.589 12.793 -6.117 1.00 96.94 72 SER A O 1
ATOM 568 N N . LEU A 1 73 ? 2.811 12.255 -4.086 1.00 95.31 73 LEU A N 1
ATOM 569 C CA . LEU A 1 73 ? 3.260 10.857 -4.152 1.00 95.31 73 LEU A CA 1
ATOM 570 C C . LEU A 1 73 ? 2.470 10.019 -5.171 1.00 95.31 73 LEU A C 1
ATOM 572 O O . LEU A 1 73 ? 2.931 8.952 -5.562 1.00 95.31 73 LEU A O 1
ATOM 576 N N . ILE A 1 74 ? 1.287 10.482 -5.586 1.00 95.12 74 ILE A N 1
ATOM 577 C CA . ILE A 1 74 ? 0.501 9.841 -6.649 1.00 95.12 74 ILE A CA 1
ATOM 578 C C . ILE A 1 74 ? 1.197 10.059 -7.995 1.00 95.12 74 ILE A C 1
ATOM 580 O O . ILE A 1 74 ? 1.374 9.110 -8.750 1.00 95.12 74 ILE A O 1
ATOM 584 N N . GLU A 1 75 ? 1.648 11.286 -8.262 1.00 97.62 75 GLU A N 1
ATOM 585 C CA . GLU A 1 75 ? 2.409 11.618 -9.474 1.00 97.62 75 GLU A CA 1
ATOM 586 C C . GLU A 1 75 ? 3.743 10.859 -9.529 1.00 97.62 75 GLU A C 1
ATOM 588 O O . GLU A 1 75 ? 4.090 10.321 -10.576 1.00 97.62 75 GLU A O 1
ATOM 593 N N . VAL A 1 76 ? 4.443 10.721 -8.394 1.00 97.81 76 VAL A N 1
ATOM 594 C CA . VAL A 1 76 ? 5.660 9.888 -8.320 1.00 97.81 76 VAL A CA 1
ATOM 595 C C . VAL A 1 76 ? 5.355 8.429 -8.669 1.00 97.81 76 VAL A C 1
ATOM 597 O O . VAL A 1 76 ? 6.069 7.832 -9.467 1.00 97.81 76 VAL A O 1
ATOM 600 N N . GLY A 1 77 ? 4.284 7.859 -8.108 1.00 96.94 77 GLY A N 1
ATOM 601 C CA . GLY A 1 77 ? 3.866 6.492 -8.424 1.00 96.94 77 GLY A CA 1
ATOM 602 C C . GLY A 1 77 ? 3.500 6.301 -9.897 1.00 96.94 77 GLY A C 1
ATOM 603 O O . GLY A 1 77 ? 3.837 5.273 -10.475 1.00 96.94 77 GLY A O 1
ATOM 604 N N . ALA A 1 78 ? 2.867 7.294 -10.526 1.00 97.56 78 ALA A N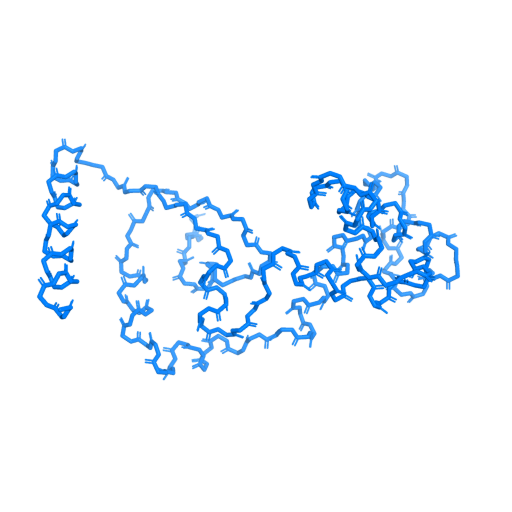 1
ATOM 605 C CA . ALA A 1 78 ? 2.563 7.262 -11.955 1.00 97.56 78 ALA A CA 1
ATOM 606 C C . ALA A 1 78 ? 3.839 7.292 -12.815 1.00 97.56 78 ALA A C 1
ATOM 608 O O . ALA A 1 78 ? 3.977 6.479 -13.726 1.00 97.56 78 ALA A O 1
ATOM 609 N N . GLU A 1 79 ? 4.800 8.162 -12.486 1.00 97.94 79 GLU A N 1
ATOM 610 C CA . GLU A 1 79 ? 6.103 8.202 -13.164 1.00 97.94 79 GLU A CA 1
ATOM 611 C C . GLU A 1 79 ? 6.867 6.878 -12.994 1.00 97.94 79 GLU A C 1
ATOM 613 O O . GLU A 1 79 ? 7.467 6.373 -13.942 1.00 97.94 79 GLU A O 1
ATOM 618 N N . PHE A 1 80 ? 6.800 6.265 -11.810 1.00 98.25 80 PHE A N 1
ATOM 619 C CA . PHE A 1 80 ? 7.431 4.965 -11.569 1.00 98.25 80 PHE A CA 1
ATOM 620 C C . PHE A 1 80 ? 6.729 3.866 -12.351 1.00 98.25 80 PHE A C 1
ATOM 622 O O . PHE A 1 80 ? 7.391 3.042 -12.969 1.00 98.25 80 PHE A O 1
ATOM 629 N N . SER A 1 81 ? 5.400 3.886 -12.406 1.00 98.00 81 SER A N 1
ATOM 630 C CA . SER A 1 81 ? 4.639 2.946 -13.220 1.00 98.00 81 SER A CA 1
ATOM 631 C C . SER A 1 81 ? 5.061 2.972 -14.689 1.00 98.00 81 SER A C 1
ATOM 633 O O . SER A 1 81 ? 5.160 1.913 -15.307 1.00 98.00 81 SER A O 1
ATOM 635 N N . GLU A 1 82 ? 5.322 4.153 -15.250 1.00 98.19 82 GLU A N 1
ATOM 636 C CA . GLU A 1 82 ? 5.861 4.275 -16.606 1.00 98.19 82 GLU A CA 1
ATOM 637 C C . GLU A 1 82 ? 7.277 3.700 -16.695 1.00 98.19 82 GLU A C 1
ATOM 639 O O . GLU A 1 82 ? 7.542 2.885 -17.575 1.00 98.19 82 GLU A O 1
ATOM 644 N N . ALA A 1 83 ? 8.166 4.044 -15.759 1.00 98.31 83 ALA A N 1
ATOM 645 C CA . ALA A 1 83 ? 9.540 3.544 -15.747 1.00 98.31 83 ALA A CA 1
ATOM 646 C C . ALA A 1 83 ? 9.623 2.009 -15.653 1.00 98.31 83 ALA A C 1
ATOM 648 O O . ALA A 1 83 ? 10.402 1.394 -16.375 1.00 98.31 83 ALA A O 1
ATOM 649 N N . TYR A 1 84 ? 8.795 1.379 -14.815 1.00 98.38 84 TYR A N 1
ATOM 650 C CA . TYR A 1 84 ? 8.719 -0.082 -14.702 1.00 98.38 84 TYR A CA 1
ATOM 651 C C . TYR A 1 84 ? 8.180 -0.735 -15.976 1.00 98.38 84 TYR A C 1
ATOM 653 O O . TYR A 1 84 ? 8.652 -1.802 -16.361 1.00 98.38 84 TYR A O 1
ATOM 661 N N . ARG A 1 85 ? 7.232 -0.092 -16.668 1.00 97.94 85 ARG A N 1
ATOM 662 C CA . ARG A 1 85 ? 6.774 -0.558 -17.981 1.00 97.94 85 ARG A CA 1
ATOM 663 C C . ARG A 1 85 ? 7.904 -0.498 -19.009 1.00 97.94 85 ARG A C 1
ATOM 665 O O . ARG A 1 85 ? 8.129 -1.482 -19.706 1.00 97.94 85 ARG A O 1
ATOM 672 N N . GLU A 1 86 ? 8.623 0.622 -19.098 1.00 98.06 86 GLU A N 1
ATOM 673 C CA . GLU A 1 86 ? 9.764 0.750 -20.019 1.00 98.06 86 GLU A CA 1
ATOM 674 C C . GLU A 1 86 ? 10.881 -0.247 -19.681 1.00 98.06 86 GLU A C 1
ATOM 676 O O . GLU A 1 86 ? 11.506 -0.805 -20.581 1.00 98.06 86 GLU A O 1
ATOM 681 N N . TRP A 1 87 ? 11.105 -0.522 -18.392 1.00 98.12 87 TRP A N 1
ATOM 682 C CA . TRP A 1 87 ? 12.062 -1.534 -17.956 1.00 98.12 87 TRP A CA 1
ATOM 683 C C . TRP A 1 87 ? 11.661 -2.930 -18.436 1.00 98.12 87 TRP A C 1
ATOM 685 O O . TRP A 1 87 ? 12.475 -3.612 -19.060 1.00 98.12 87 TRP A O 1
ATOM 695 N N . ALA A 1 88 ? 10.406 -3.323 -18.205 1.00 97.75 88 ALA A N 1
ATOM 696 C CA . ALA A 1 88 ? 9.892 -4.631 -18.585 1.00 97.75 88 ALA A CA 1
ATOM 697 C C . ALA A 1 88 ? 9.960 -4.870 -20.100 1.00 97.75 88 ALA A C 1
ATOM 699 O O . ALA A 1 88 ? 10.404 -5.929 -20.533 1.00 97.75 88 ALA A O 1
ATOM 700 N N . TRP A 1 89 ? 9.564 -3.888 -20.917 1.00 96.88 89 TRP A N 1
ATOM 701 C CA . TRP A 1 89 ? 9.605 -3.995 -22.385 1.00 96.88 89 TRP A CA 1
ATOM 702 C C . TRP A 1 89 ? 10.999 -3.777 -22.997 1.00 96.88 89 TRP A C 1
ATOM 704 O O . TRP A 1 89 ? 11.166 -3.934 -24.208 1.00 96.88 89 TRP A O 1
ATOM 714 N N . GLY A 1 90 ? 11.986 -3.405 -22.182 1.00 95.81 90 GLY A N 1
ATOM 715 C CA . GLY A 1 90 ? 13.382 -3.248 -22.571 1.00 95.81 90 GLY A CA 1
ATOM 716 C C . GLY A 1 90 ? 14.257 -4.377 -22.028 1.00 95.81 90 GLY A C 1
ATOM 717 O O . GLY A 1 90 ? 13.974 -5.561 -22.194 1.00 95.81 90 GLY A O 1
ATOM 718 N N . GLU A 1 91 ? 15.344 -3.995 -21.362 1.00 94.19 91 GLU A N 1
ATOM 719 C CA . GLU A 1 91 ? 16.365 -4.923 -20.855 1.00 94.19 91 GLU A CA 1
ATOM 720 C C . GLU A 1 91 ? 15.913 -5.738 -19.628 1.00 94.19 91 GLU A C 1
ATOM 722 O O . GLU A 1 91 ? 16.632 -6.632 -19.201 1.00 94.19 91 GLU A O 1
ATOM 727 N N . GLY A 1 92 ? 14.757 -5.426 -19.031 1.00 95.75 92 GLY A N 1
ATOM 728 C CA . GLY A 1 92 ? 14.257 -6.064 -17.810 1.00 95.75 92 GLY A CA 1
ATOM 729 C C . GLY A 1 92 ? 13.258 -7.189 -18.021 1.00 95.75 92 GLY A C 1
ATOM 730 O O . GLY A 1 92 ? 12.664 -7.626 -17.045 1.00 95.75 92 GLY A O 1
ATOM 731 N N . SER A 1 93 ? 13.007 -7.621 -19.259 1.00 96.12 93 SER A N 1
ATOM 732 C CA . SER A 1 93 ? 11.939 -8.590 -19.557 1.00 96.12 93 SER A CA 1
ATOM 733 C C . SER A 1 93 ? 12.028 -9.904 -18.769 1.00 96.12 93 SER A C 1
ATOM 735 O O . SER A 1 93 ? 10.999 -10.484 -18.443 1.00 96.12 93 SER A O 1
ATOM 737 N N . ASP A 1 94 ? 13.235 -10.340 -18.405 1.00 96.62 94 ASP A N 1
ATOM 738 C CA . ASP A 1 94 ? 13.490 -11.549 -17.616 1.00 96.62 94 ASP A CA 1
ATOM 739 C C . ASP A 1 94 ? 13.167 -11.400 -16.117 1.00 96.62 94 ASP A C 1
ATOM 741 O O . ASP A 1 94 ? 13.112 -12.398 -15.402 1.00 96.62 94 ASP A O 1
ATOM 745 N N . GLN A 1 95 ? 12.924 -10.173 -15.646 1.00 96.88 95 GLN A N 1
ATOM 746 C CA . GLN A 1 95 ? 12.526 -9.864 -14.268 1.00 96.88 95 GLN A CA 1
ATOM 747 C C . GLN A 1 95 ? 11.010 -9.938 -14.051 1.00 96.88 95 GLN A C 1
ATOM 749 O O . GLN A 1 95 ? 10.541 -9.658 -12.948 1.00 96.88 95 GLN A O 1
ATOM 754 N N . PHE A 1 96 ? 10.242 -10.255 -15.098 1.00 97.50 96 PHE A N 1
ATOM 755 C CA . PHE A 1 96 ? 8.785 -10.295 -15.064 1.00 97.50 96 PHE A CA 1
ATOM 756 C C . PHE A 1 96 ? 8.260 -11.597 -15.692 1.00 97.50 96 PHE A C 1
ATOM 758 O O . PHE A 1 96 ? 8.852 -12.104 -16.646 1.00 97.50 96 PHE A O 1
ATOM 765 N N . PRO A 1 97 ? 7.125 -12.132 -15.211 1.00 97.12 97 PRO A N 1
ATOM 766 C CA . PRO A 1 97 ? 6.483 -13.296 -15.814 1.00 97.12 97 PRO A CA 1
ATOM 767 C C . PRO A 1 97 ? 6.049 -13.044 -17.264 1.00 97.12 97 PRO A C 1
ATOM 769 O O . PRO A 1 97 ? 5.556 -11.961 -17.597 1.00 97.12 97 PRO A O 1
ATOM 772 N N . GLU A 1 98 ? 6.171 -14.064 -18.120 1.00 96.69 98 GLU A N 1
ATOM 773 C CA . GLU A 1 98 ? 5.824 -13.981 -19.548 1.00 96.69 98 GLU A CA 1
ATOM 774 C C . GLU A 1 98 ? 4.341 -13.612 -19.755 1.00 96.69 98 GLU A C 1
ATOM 776 O O . GLU A 1 98 ? 3.991 -12.893 -20.691 1.00 96.69 98 GLU A O 1
ATOM 781 N N . GLU A 1 99 ? 3.460 -14.015 -18.834 1.00 96.50 99 GLU A N 1
ATOM 782 C CA . GLU A 1 99 ? 2.018 -13.749 -18.887 1.00 96.50 99 GLU A CA 1
ATOM 783 C C . GLU A 1 99 ? 1.663 -12.256 -18.768 1.00 96.50 99 GLU A C 1
ATOM 785 O O . GLU A 1 99 ? 0.544 -11.846 -19.107 1.00 96.50 99 GLU A O 1
ATOM 790 N N . LEU A 1 100 ? 2.600 -11.427 -18.294 1.00 96.81 100 LEU A N 1
ATOM 791 C CA . LEU A 1 100 ? 2.415 -9.979 -18.216 1.00 96.81 100 LEU A CA 1
ATOM 792 C C . LEU A 1 100 ? 2.627 -9.287 -19.571 1.00 96.81 100 LEU A C 1
ATOM 794 O O . LEU A 1 100 ? 2.178 -8.158 -19.756 1.00 96.81 100 LEU A O 1
ATOM 798 N N . PHE A 1 101 ? 3.258 -9.949 -20.543 1.00 96.56 101 PHE A N 1
ATOM 799 C CA . PHE A 1 101 ? 3.591 -9.379 -21.852 1.00 96.56 101 PHE A CA 1
ATOM 800 C C . PHE A 1 101 ? 2.493 -9.625 -22.888 1.00 96.56 101 PHE A C 1
ATOM 802 O O . PHE A 1 101 ? 2.715 -10.210 -23.947 1.00 96.56 101 PHE A O 1
ATOM 809 N N . THR A 1 102 ? 1.281 -9.151 -22.592 1.00 94.81 102 THR A N 1
ATOM 810 C CA . THR A 1 102 ? 0.156 -9.187 -23.539 1.00 94.81 102 THR A CA 1
ATOM 811 C C . THR A 1 102 ? -0.463 -7.805 -23.712 1.00 94.81 102 THR A C 1
ATOM 813 O O . THR A 1 102 ? -0.396 -6.962 -22.821 1.00 94.81 102 THR A O 1
ATOM 816 N N . ASP A 1 103 ? -1.104 -7.573 -24.856 1.00 92.56 103 ASP A N 1
ATOM 817 C CA . ASP A 1 103 ? -1.798 -6.317 -25.178 1.00 92.56 103 ASP A CA 1
ATOM 818 C C . ASP A 1 103 ? -3.052 -6.059 -24.322 1.00 92.56 103 ASP A C 1
ATOM 820 O O . ASP A 1 103 ? -3.596 -4.955 -24.323 1.00 92.56 103 ASP A O 1
ATOM 824 N N . SER A 1 104 ? -3.500 -7.071 -23.578 1.00 94.62 104 SER A N 1
ATOM 825 C CA . SER A 1 104 ? -4.645 -6.999 -22.671 1.00 94.62 104 SER A CA 1
ATOM 826 C C . SER A 1 104 ? -4.300 -6.495 -21.267 1.00 94.62 104 SER A C 1
ATOM 828 O O . SER A 1 104 ? -5.204 -6.103 -20.525 1.00 94.62 104 SER A O 1
ATOM 830 N N . GLN A 1 105 ? -3.015 -6.496 -20.891 1.00 96.00 105 GLN A N 1
ATOM 831 C CA . GLN A 1 105 ? -2.596 -6.077 -19.556 1.00 96.00 105 GLN A CA 1
ATOM 832 C C . GLN A 1 105 ? -2.566 -4.548 -19.437 1.00 96.00 105 GLN A C 1
ATOM 834 O O . GLN A 1 105 ? -2.177 -3.850 -20.379 1.00 96.00 105 GLN A O 1
ATOM 839 N N . PRO A 1 106 ? -2.946 -3.990 -18.275 1.00 96.50 106 PRO A N 1
ATOM 840 C CA . PRO A 1 106 ? -2.831 -2.560 -18.053 1.00 96.50 106 PRO A CA 1
ATOM 841 C C . PRO A 1 106 ? -1.352 -2.146 -17.954 1.00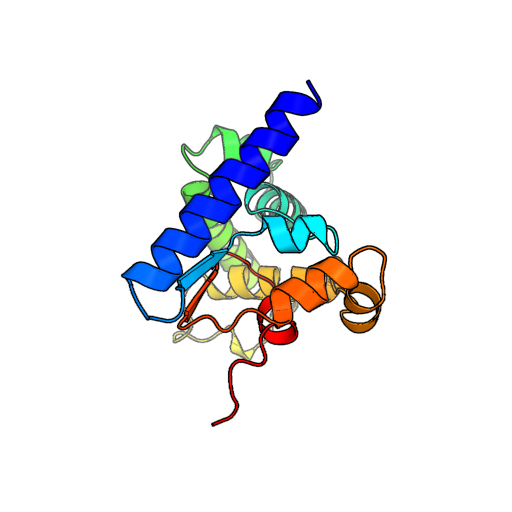 96.50 106 PRO A C 1
ATOM 843 O O . PRO A 1 106 ? -0.518 -2.916 -17.477 1.00 96.50 106 PRO A O 1
ATOM 846 N N . PRO A 1 107 ? -1.003 -0.905 -18.335 1.00 93.06 107 PRO A N 1
ATOM 847 C CA . PRO A 1 107 ? 0.387 -0.445 -18.355 1.00 93.06 107 PRO A CA 1
ATOM 848 C C . PRO A 1 107 ? 1.056 -0.422 -16.973 1.00 93.06 107 PRO A C 1
ATOM 850 O O . PRO A 1 107 ? 2.281 -0.426 -16.897 1.00 93.06 107 PRO A O 1
ATOM 853 N N . ASP A 1 108 ? 0.273 -0.394 -15.892 1.00 96.69 108 ASP A N 1
ATOM 854 C CA . ASP A 1 108 ? 0.759 -0.369 -14.512 1.00 96.69 108 ASP A CA 1
ATOM 855 C C . ASP A 1 108 ? 0.995 -1.761 -13.904 1.00 96.69 108 ASP A C 1
ATOM 857 O O . ASP A 1 108 ? 1.407 -1.867 -12.746 1.00 96.69 108 ASP A O 1
ATOM 861 N N . ILE A 1 109 ? 0.776 -2.833 -14.677 1.00 97.56 109 ILE A N 1
ATOM 862 C CA . ILE A 1 109 ? 0.890 -4.212 -14.194 1.00 97.56 109 ILE A CA 1
ATOM 863 C C . ILE A 1 109 ? 2.300 -4.552 -13.705 1.00 97.56 109 ILE A C 1
ATOM 865 O O . ILE A 1 109 ? 2.441 -5.207 -12.680 1.00 97.56 109 ILE A O 1
ATOM 869 N N . TYR A 1 110 ? 3.338 -4.064 -14.387 1.00 98.06 110 TYR A N 1
ATOM 870 C CA . TYR A 1 110 ? 4.737 -4.349 -14.053 1.00 98.06 110 TYR A CA 1
ATOM 871 C C . TYR A 1 110 ? 5.123 -3.737 -12.707 1.00 98.06 110 TYR A C 1
ATOM 873 O O . TYR A 1 110 ? 5.738 -4.385 -11.866 1.00 98.06 110 TYR A O 1
ATOM 881 N N . PHE A 1 111 ? 4.680 -2.505 -12.466 1.00 97.88 111 PHE A N 1
ATOM 882 C CA . PHE A 1 111 ? 4.883 -1.839 -11.188 1.00 97.88 111 PHE A CA 1
ATOM 883 C C . PHE A 1 111 ? 4.116 -2.539 -10.061 1.00 97.88 111 PHE A C 1
ATOM 885 O O . PHE A 1 111 ? 4.679 -2.797 -9.003 1.00 97.88 111 PHE A O 1
ATOM 892 N N . LYS A 1 112 ? 2.855 -2.930 -10.297 1.00 96.62 112 LYS A N 1
ATOM 893 C CA . LYS A 1 112 ? 2.068 -3.715 -9.329 1.00 96.62 112 LYS A CA 1
ATOM 894 C C . LYS A 1 112 ? 2.686 -5.079 -9.036 1.00 96.62 112 LYS A C 1
ATOM 896 O O . LYS A 1 112 ? 2.658 -5.512 -7.890 1.00 96.62 112 LYS A O 1
ATOM 901 N N . HIS A 1 113 ? 3.240 -5.740 -10.049 1.00 97.31 113 HIS A N 1
ATOM 902 C CA . HIS A 1 113 ? 3.928 -7.012 -9.887 1.00 97.31 113 HIS A CA 1
ATOM 903 C C . HIS A 1 113 ? 5.121 -6.866 -8.939 1.00 97.31 113 HIS A C 1
ATOM 905 O O . HIS A 1 113 ? 5.206 -7.611 -7.971 1.00 97.31 113 HIS A O 1
ATOM 911 N N . LYS A 1 114 ? 5.959 -5.842 -9.135 1.00 97.31 114 LYS A N 1
ATOM 912 C CA . LYS A 1 114 ? 7.107 -5.578 -8.256 1.00 97.31 114 LYS A CA 1
ATOM 913 C C . LYS A 1 114 ? 6.720 -5.097 -6.864 1.00 97.31 114 LYS A C 1
ATOM 915 O O . LYS A 1 114 ? 7.362 -5.468 -5.891 1.00 97.31 114 LYS A O 1
ATOM 920 N N . VAL A 1 115 ? 5.605 -4.377 -6.723 1.00 96.56 115 VAL A N 1
ATOM 921 C CA . VAL A 1 115 ? 5.005 -4.133 -5.400 1.00 96.56 115 VAL A CA 1
ATOM 922 C C . VAL A 1 115 ? 4.634 -5.457 -4.720 1.00 96.56 115 VAL A C 1
ATOM 924 O O . VAL A 1 115 ? 4.967 -5.636 -3.555 1.00 96.56 115 VAL A O 1
ATOM 927 N N . SER A 1 116 ? 3.974 -6.386 -5.421 1.00 95.50 116 SER A N 1
ATOM 928 C CA . SER A 1 116 ? 3.614 -7.702 -4.862 1.00 95.50 116 SER A CA 1
ATOM 929 C C . SER A 1 116 ? 4.857 -8.490 -4.451 1.00 95.50 116 SER A C 1
ATOM 931 O O . SER A 1 116 ? 4.943 -8.940 -3.311 1.00 95.50 116 SER A O 1
ATOM 933 N N . GLU A 1 117 ? 5.843 -8.580 -5.347 1.00 95.81 117 GLU A N 1
ATOM 934 C CA . GLU A 1 117 ? 7.129 -9.247 -5.116 1.00 95.81 117 GLU A CA 1
ATOM 935 C C . GLU A 1 117 ? 7.846 -8.658 -3.892 1.00 95.81 117 GLU A C 1
ATOM 937 O O . GLU A 1 117 ? 8.287 -9.393 -3.014 1.00 95.81 117 GLU A O 1
ATOM 942 N N . TYR A 1 118 ? 7.856 -7.330 -3.741 1.00 95.94 118 TYR A N 1
ATOM 943 C CA . TYR A 1 118 ? 8.427 -6.664 -2.571 1.00 95.94 118 TYR A CA 1
ATOM 944 C C . TYR A 1 118 ? 7.789 -7.133 -1.250 1.00 95.94 118 TYR A C 1
ATOM 946 O O . TYR A 1 118 ? 8.485 -7.362 -0.258 1.00 95.94 118 TYR A O 1
ATOM 954 N N . PHE A 1 119 ? 6.465 -7.306 -1.205 1.00 93.75 119 PHE A N 1
ATOM 955 C CA . PHE A 1 119 ? 5.800 -7.812 -0.001 1.00 93.75 119 PHE A CA 1
ATOM 956 C C . PHE A 1 119 ? 5.998 -9.314 0.215 1.00 93.75 119 PHE A C 1
ATOM 958 O O . PHE A 1 119 ? 6.028 -9.746 1.368 1.00 93.75 119 PHE A O 1
ATOM 965 N N . GLU A 1 120 ? 6.154 -10.090 -0.854 1.00 92.19 120 GLU A N 1
ATOM 966 C CA . GLU A 1 120 ? 6.374 -11.538 -0.798 1.00 92.19 120 GLU A CA 1
ATOM 967 C C . GLU A 1 120 ? 7.814 -11.917 -0.444 1.00 92.19 120 GLU A C 1
ATOM 969 O O . GLU A 1 120 ? 8.016 -12.918 0.237 1.00 92.19 120 GLU A O 1
ATOM 974 N N . GLU A 1 121 ? 8.803 -11.123 -0.856 1.00 92.75 121 GLU A N 1
ATOM 975 C CA . GLU A 1 121 ? 10.222 -11.464 -0.706 1.00 92.75 121 GLU A CA 1
ATOM 976 C C . GLU A 1 121 ? 10.949 -10.610 0.336 1.00 92.75 121 GLU A C 1
ATOM 978 O O . GLU A 1 121 ? 11.784 -11.124 1.083 1.00 92.75 121 GLU A O 1
ATOM 983 N N . VAL A 1 122 ? 10.650 -9.307 0.410 1.00 89.62 122 VAL A N 1
ATOM 984 C CA . VAL A 1 122 ? 11.383 -8.372 1.282 1.00 89.62 122 VAL A CA 1
ATOM 985 C C . VAL A 1 122 ? 10.702 -8.234 2.636 1.00 89.62 122 VAL A C 1
ATOM 987 O O . VAL A 1 122 ? 11.364 -8.318 3.670 1.00 89.62 122 VAL A O 1
ATOM 990 N N . ILE A 1 123 ? 9.386 -8.007 2.646 1.00 92.38 123 ILE A N 1
ATOM 991 C CA . ILE A 1 123 ? 8.636 -7.847 3.900 1.00 92.38 123 ILE A CA 1
ATOM 992 C C . ILE A 1 123 ? 8.264 -9.205 4.491 1.00 92.38 123 ILE A C 1
ATOM 994 O O . ILE A 1 123 ? 8.487 -9.411 5.680 1.00 92.38 123 ILE A O 1
ATOM 998 N N . SER A 1 124 ? 7.711 -10.108 3.672 1.00 89.75 124 SER A N 1
ATOM 999 C CA . SER A 1 124 ? 7.436 -11.524 3.961 1.00 89.75 124 SER A CA 1
ATOM 1000 C C . SER A 1 124 ? 7.168 -11.849 5.445 1.00 89.75 124 SER A C 1
ATOM 1002 O O . SER A 1 124 ? 7.930 -12.608 6.060 1.00 89.75 124 SER A O 1
ATOM 1004 N N . PRO A 1 125 ? 6.117 -11.280 6.065 1.00 91.19 125 PRO A N 1
ATOM 1005 C CA . PRO A 1 125 ? 5.894 -11.458 7.490 1.00 91.19 125 PRO A CA 1
ATOM 1006 C C . PRO A 1 125 ? 5.444 -12.892 7.793 1.00 91.19 125 PRO A C 1
ATOM 1008 O O . PRO A 1 125 ? 4.543 -13.430 7.149 1.00 91.19 125 PRO A O 1
ATOM 1011 N N . ASP A 1 126 ? 6.029 -13.496 8.827 1.00 92.62 126 ASP A N 1
ATOM 1012 C CA . ASP A 1 126 ? 5.498 -14.721 9.426 1.00 92.62 126 ASP A CA 1
ATOM 1013 C C . ASP A 1 126 ? 4.306 -14.345 10.316 1.00 92.62 126 ASP A C 1
ATOM 1015 O O . ASP A 1 126 ? 4.468 -13.914 11.461 1.00 92.62 126 ASP A O 1
ATOM 1019 N N . PHE A 1 127 ? 3.095 -14.456 9.769 1.00 91.50 127 PHE A N 1
ATOM 1020 C CA . PHE A 1 127 ? 1.885 -14.052 10.481 1.00 91.50 127 PHE A CA 1
ATOM 1021 C C . PHE A 1 127 ? 1.618 -14.880 11.741 1.00 91.50 127 PHE A C 1
ATOM 1023 O O . PHE A 1 127 ? 1.065 -14.333 12.694 1.00 91.50 127 PHE A O 1
ATOM 1030 N N . ASP A 1 128 ? 2.056 -16.141 11.804 1.00 92.44 128 ASP A N 1
ATOM 1031 C CA . ASP A 1 128 ? 1.916 -16.952 13.017 1.00 92.44 128 ASP A CA 1
ATOM 1032 C C . ASP A 1 128 ? 2.781 -16.373 14.143 1.00 92.44 128 ASP A C 1
ATOM 1034 O O . ASP A 1 128 ? 2.315 -16.214 15.275 1.00 92.44 128 ASP A O 1
ATOM 1038 N N . GLN A 1 129 ? 4.017 -15.971 13.828 1.00 93.69 129 GLN A N 1
ATOM 1039 C CA . GLN A 1 129 ? 4.885 -15.279 14.786 1.00 93.69 129 GLN A CA 1
ATOM 1040 C C . GLN A 1 129 ? 4.355 -13.897 15.159 1.00 93.69 129 GLN A C 1
ATOM 1042 O O . GLN A 1 129 ? 4.375 -13.538 16.336 1.00 93.69 129 GLN A O 1
ATOM 1047 N N . VAL A 1 130 ? 3.850 -13.127 14.191 1.00 92.81 130 VAL A N 1
ATOM 1048 C CA . VAL A 1 130 ? 3.248 -11.811 14.455 1.00 92.81 130 VAL A CA 1
ATOM 1049 C C . VAL A 1 130 ? 2.066 -11.950 15.418 1.00 92.81 130 VAL A C 1
ATOM 1051 O O . VAL A 1 130 ? 1.955 -11.186 16.376 1.00 92.81 130 VAL A O 1
ATOM 1054 N N . PHE A 1 131 ? 1.205 -12.949 15.211 1.00 93.25 131 PHE A N 1
ATOM 1055 C CA . PHE A 1 131 ? 0.021 -13.183 16.041 1.00 93.25 131 PHE A CA 1
ATOM 1056 C C . PHE A 1 131 ? 0.349 -13.749 17.423 1.00 93.25 131 PHE A C 1
ATOM 1058 O O . PHE A 1 131 ? -0.388 -13.482 18.369 1.00 93.25 131 PHE A O 1
ATOM 1065 N N . ALA A 1 132 ? 1.447 -14.494 17.560 1.00 93.69 132 ALA A N 1
ATOM 1066 C CA . ALA A 1 132 ? 1.928 -15.017 18.838 1.00 93.69 132 ALA A CA 1
ATOM 1067 C C . ALA A 1 132 ? 2.900 -14.069 19.574 1.00 93.69 132 ALA A C 1
ATOM 1069 O O . ALA A 1 132 ? 3.351 -14.393 20.673 1.00 93.69 132 ALA A O 1
ATOM 1070 N N . GLY A 1 133 ? 3.247 -12.930 18.968 1.00 93.31 133 GLY A N 1
ATOM 1071 C CA . GLY A 1 133 ? 4.257 -12.003 19.471 1.00 93.31 133 GLY A CA 1
ATOM 1072 C C . GLY A 1 133 ? 3.757 -11.019 20.532 1.00 93.31 133 GLY A C 1
ATOM 1073 O O . GLY A 1 133 ? 2.701 -11.186 21.150 1.00 93.31 133 GLY A O 1
ATOM 1074 N N . ASP A 1 134 ? 4.524 -9.939 20.706 1.00 92.69 134 ASP A N 1
ATOM 1075 C CA . ASP A 1 134 ? 4.307 -8.901 21.729 1.00 92.69 134 ASP A CA 1
ATOM 1076 C C . ASP A 1 134 ? 2.950 -8.185 21.610 1.00 92.69 134 ASP A C 1
ATOM 1078 O O . ASP A 1 134 ? 2.449 -7.630 22.586 1.00 92.69 134 ASP A O 1
ATOM 1082 N N . PHE A 1 135 ? 2.342 -8.205 20.422 1.00 94.25 135 PHE A N 1
ATOM 1083 C CA . PHE A 1 135 ? 1.047 -7.576 20.149 1.00 94.25 135 PHE A CA 1
ATOM 1084 C C . PHE A 1 135 ? -0.128 -8.560 20.150 1.00 94.25 135 PHE A C 1
ATOM 1086 O O . PHE A 1 135 ? -1.227 -8.181 19.751 1.00 94.25 135 PHE A O 1
ATOM 1093 N N . SER A 1 136 ? 0.074 -9.805 20.589 1.00 95.19 136 SER A N 1
ATOM 1094 C CA . SER A 1 136 ? -0.946 -10.863 20.552 1.00 95.19 136 SER A CA 1
ATOM 1095 C C . SER A 1 136 ? -2.287 -10.442 21.167 1.00 95.19 136 SER A C 1
ATOM 1097 O O . SER A 1 136 ? -3.318 -10.586 20.518 1.00 95.19 136 SER A O 1
ATOM 1099 N N . GLU A 1 137 ? -2.298 -9.840 22.360 1.00 95.94 137 GLU A N 1
ATOM 1100 C CA . GLU A 1 137 ? -3.538 -9.371 23.007 1.00 95.94 137 GLU A CA 1
ATOM 1101 C C . GLU A 1 137 ? -4.284 -8.309 22.177 1.00 95.94 137 GLU A C 1
ATOM 1103 O O . GLU A 1 137 ? -5.508 -8.354 22.047 1.00 95.94 137 GLU A O 1
ATOM 1108 N N . GLU A 1 138 ? -3.551 -7.367 21.579 1.00 94.94 138 GLU A N 1
ATOM 1109 C CA . GLU A 1 138 ? -4.117 -6.312 20.731 1.00 94.94 138 GLU A CA 1
ATOM 1110 C C . GLU A 1 138 ? -4.672 -6.888 19.422 1.00 94.94 138 GLU A C 1
ATOM 1112 O O . GLU A 1 138 ? -5.754 -6.507 18.976 1.00 94.94 138 GLU A O 1
ATOM 1117 N N . ILE A 1 139 ? -3.957 -7.844 18.826 1.00 94.62 139 ILE A N 1
ATOM 1118 C CA . ILE A 1 139 ? -4.375 -8.534 17.606 1.00 94.62 139 ILE A CA 1
ATOM 1119 C C . ILE A 1 139 ? -5.615 -9.392 17.870 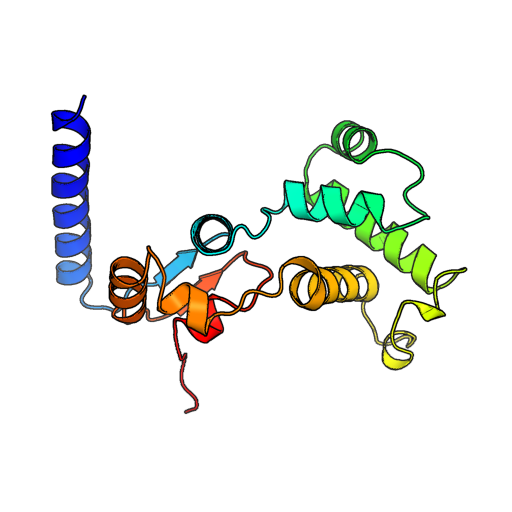1.00 94.62 139 ILE A C 1
ATOM 1121 O O . ILE A 1 139 ? -6.528 -9.397 17.049 1.00 94.62 139 ILE A O 1
ATOM 1125 N N . GLU A 1 140 ? -5.711 -10.073 19.012 1.00 94.50 140 GLU A N 1
ATOM 1126 C CA . GLU A 1 140 ? -6.921 -10.815 19.382 1.00 94.50 140 GLU A CA 1
ATOM 1127 C C . GLU A 1 140 ? -8.116 -9.877 19.609 1.00 94.50 140 GLU A C 1
ATOM 1129 O O . GLU A 1 140 ? -9.226 -10.161 19.148 1.00 94.50 140 GLU A O 1
ATOM 1134 N N . ALA A 1 141 ? -7.898 -8.708 20.223 1.00 93.75 141 ALA A N 1
ATOM 1135 C CA . ALA A 1 141 ? -8.931 -7.679 20.309 1.00 93.75 141 ALA A CA 1
ATOM 1136 C C . ALA A 1 141 ? -9.369 -7.198 18.912 1.00 93.75 141 ALA A C 1
ATOM 1138 O O . ALA A 1 141 ? -10.568 -7.089 18.651 1.00 93.75 141 ALA A O 1
ATOM 1139 N N . LEU A 1 142 ? -8.428 -6.991 17.986 1.00 92.88 142 LEU A N 1
ATOM 1140 C CA . LEU A 1 142 ? -8.713 -6.620 16.598 1.00 92.88 142 LEU A CA 1
ATOM 1141 C C . LEU A 1 142 ? -9.512 -7.706 15.860 1.00 92.88 142 LEU A C 1
ATOM 1143 O O . LEU A 1 142 ? -10.521 -7.388 15.233 1.00 92.88 142 LEU A O 1
ATOM 1147 N N . LYS A 1 143 ? -9.122 -8.982 15.980 1.00 92.25 143 LYS A N 1
ATOM 1148 C CA . LYS A 1 143 ? -9.845 -10.135 15.405 1.00 92.25 143 LYS A CA 1
ATOM 1149 C C . LYS A 1 143 ? -11.265 -10.270 15.951 1.00 92.25 143 LYS A C 1
ATOM 1151 O O . LYS A 1 143 ? -12.144 -10.787 15.266 1.00 92.25 143 LYS A O 1
ATOM 1156 N N . SER A 1 144 ? -11.500 -9.820 17.185 1.00 91.69 144 SER A N 1
ATOM 1157 C CA . SER A 1 144 ? -12.824 -9.874 17.810 1.00 91.69 144 SER A CA 1
ATOM 1158 C C . SER A 1 144 ? -13.823 -8.877 17.209 1.00 91.69 144 SER A C 1
ATOM 1160 O O . SER A 1 144 ? -15.037 -9.047 17.368 1.00 91.69 144 SER A O 1
ATOM 1162 N N . ILE A 1 145 ? -13.337 -7.858 16.486 1.00 90.25 145 ILE A N 1
ATOM 1163 C CA . ILE A 1 145 ? -14.196 -6.901 15.794 1.00 90.25 145 ILE A CA 1
ATOM 1164 C C . ILE A 1 145 ? -14.961 -7.634 14.688 1.00 90.25 145 ILE A C 1
ATOM 1166 O O . ILE A 1 145 ? -14.406 -8.422 13.926 1.00 90.25 145 ILE A O 1
ATOM 1170 N N . ARG A 1 146 ? -16.260 -7.343 14.573 1.00 87.31 146 ARG A N 1
ATOM 1171 C CA . ARG A 1 146 ? -17.126 -7.849 13.497 1.00 87.31 146 ARG A CA 1
ATOM 1172 C C . ARG A 1 146 ? -17.497 -6.711 12.551 1.00 87.31 146 ARG A C 1
ATOM 1174 O O . ARG A 1 146 ? -18.620 -6.206 12.647 1.00 87.31 146 ARG A O 1
ATOM 1181 N N . PRO A 1 147 ? -16.561 -6.251 11.703 1.00 90.62 147 PRO A N 1
ATOM 1182 C CA . PRO A 1 147 ? -16.852 -5.162 10.795 1.00 90.62 147 PRO A CA 1
ATOM 1183 C C . PRO A 1 147 ? -17.827 -5.622 9.711 1.00 90.62 147 PRO A C 1
ATOM 1185 O O . PRO A 1 147 ? -17.757 -6.751 9.231 1.00 90.62 147 PRO A O 1
ATOM 1188 N N . HIS A 1 148 ? -18.717 -4.723 9.304 1.00 91.31 148 HIS A N 1
ATOM 1189 C CA . HIS A 1 148 ? -19.549 -4.917 8.123 1.00 91.31 148 HIS A CA 1
ATOM 1190 C C . HIS A 1 148 ? -18.698 -4.912 6.849 1.00 91.31 148 HIS A C 1
ATOM 1192 O O . HIS A 1 148 ? -18.938 -5.680 5.924 1.00 91.31 148 HIS A O 1
ATOM 1198 N N . ALA A 1 149 ? -17.703 -4.023 6.810 1.00 91.50 149 ALA A N 1
ATOM 1199 C CA . ALA A 1 149 ? -16.772 -3.885 5.706 1.00 91.50 149 ALA A CA 1
ATOM 1200 C C . ALA A 1 149 ? -15.413 -3.391 6.209 1.00 91.50 149 ALA A C 1
ATOM 1202 O O . ALA A 1 149 ? -15.328 -2.640 7.186 1.00 91.50 149 ALA A O 1
ATOM 1203 N N . LEU A 1 150 ? -14.365 -3.788 5.494 1.00 92.00 150 LEU A N 1
ATOM 1204 C CA . LEU A 1 150 ? -13.010 -3.288 5.659 1.00 92.00 150 LEU A CA 1
ATOM 1205 C C . LEU A 1 150 ? -12.599 -2.569 4.374 1.00 92.00 150 LEU A C 1
ATOM 1207 O O . LEU A 1 150 ? -12.645 -3.144 3.290 1.00 92.00 150 LEU A O 1
ATOM 1211 N N . ILE A 1 151 ? -12.185 -1.315 4.507 1.00 92.62 151 ILE A N 1
ATOM 1212 C CA . ILE A 1 151 ? -11.630 -0.499 3.432 1.00 92.62 151 ILE A CA 1
ATOM 1213 C C . ILE A 1 151 ? -10.183 -0.217 3.808 1.00 92.62 151 ILE A C 1
ATOM 1215 O O . ILE A 1 151 ? -9.915 0.450 4.809 1.00 92.62 151 ILE A O 1
ATOM 1219 N N . THR A 1 152 ? -9.246 -0.737 3.019 1.00 90.38 152 THR A N 1
ATOM 1220 C CA . THR A 1 152 ? -7.820 -0.592 3.304 1.00 90.38 152 THR A CA 1
ATOM 1221 C C . THR A 1 152 ? -7.055 0.063 2.165 1.00 90.38 152 THR A C 1
ATOM 1223 O O . THR A 1 152 ? -7.395 -0.094 0.995 1.00 90.38 152 THR A O 1
ATOM 1226 N N . THR A 1 153 ? -6.024 0.824 2.532 1.00 84.75 153 THR A N 1
ATOM 1227 C CA . THR A 1 153 ? -5.004 1.345 1.610 1.00 84.75 153 THR A CA 1
ATOM 1228 C C . THR A 1 153 ? -3.661 0.634 1.811 1.00 84.75 153 THR A C 1
ATOM 1230 O O . THR A 1 153 ? -2.613 1.223 1.543 1.00 84.75 153 THR A O 1
ATOM 1233 N N . ASN A 1 154 ? -3.680 -0.577 2.377 1.00 83.88 154 ASN A N 1
ATOM 1234 C CA . ASN A 1 154 ? -2.503 -1.433 2.502 1.00 83.88 154 ASN A CA 1
ATOM 1235 C C . ASN A 1 154 ? -2.231 -2.159 1.189 1.00 83.88 154 ASN A C 1
ATOM 1237 O O . ASN A 1 154 ? -3.107 -2.288 0.336 1.00 83.88 154 ASN A O 1
ATOM 1241 N N . TYR A 1 155 ? -0.999 -2.634 1.060 1.00 85.94 155 TYR A N 1
ATOM 1242 C CA . TYR A 1 155 ? -0.502 -3.351 -0.114 1.00 85.94 155 TYR A CA 1
ATOM 1243 C C . TYR A 1 155 ? -0.147 -4.812 0.216 1.00 85.94 155 TYR A C 1
ATOM 1245 O O . TYR A 1 155 ? 0.274 -5.559 -0.659 1.00 85.94 155 TYR A O 1
ATOM 1253 N N . ASP A 1 156 ? -0.301 -5.198 1.485 1.00 89.94 156 ASP A N 1
ATOM 1254 C CA . ASP A 1 156 ? -0.007 -6.518 2.041 1.00 89.94 156 ASP A CA 1
ATOM 1255 C C . ASP A 1 156 ? -1.286 -7.291 2.385 1.00 89.94 156 ASP A C 1
ATOM 1257 O O . ASP A 1 156 ? -2.395 -6.769 2.278 1.00 89.94 156 ASP A O 1
ATOM 1261 N N . ARG A 1 157 ? -1.107 -8.541 2.828 1.00 90.25 157 ARG A N 1
ATOM 1262 C CA . ARG A 1 157 ? -2.196 -9.480 3.129 1.00 90.25 157 ARG A CA 1
ATOM 1263 C C . ARG A 1 157 ? -2.582 -9.554 4.610 1.00 90.25 157 ARG A C 1
ATOM 1265 O O . ARG A 1 157 ? -3.185 -10.541 5.033 1.00 90.25 157 ARG A O 1
ATOM 1272 N N . PHE A 1 158 ? -2.176 -8.584 5.435 1.00 92.19 158 PHE A N 1
ATOM 1273 C CA . PHE A 1 158 ? -2.343 -8.667 6.890 1.00 92.19 158 PHE A CA 1
ATOM 1274 C C . PHE A 1 158 ? -3.808 -8.814 7.302 1.00 92.19 158 PHE A C 1
ATOM 1276 O O . PHE A 1 158 ? -4.140 -9.647 8.146 1.00 92.19 158 PHE A O 1
ATOM 1283 N N . PHE A 1 159 ? -4.707 -8.034 6.704 1.00 91.81 159 PHE A N 1
ATOM 1284 C CA . PHE A 1 159 ? -6.108 -8.062 7.109 1.00 91.81 159 PHE A CA 1
ATOM 1285 C C . PHE A 1 159 ? -6.859 -9.296 6.636 1.00 91.81 159 PHE A C 1
ATOM 1287 O O . PHE A 1 159 ? -7.787 -9.711 7.322 1.00 91.81 159 PHE A O 1
ATOM 1294 N N . GLU A 1 160 ? -6.440 -9.913 5.537 1.00 89.50 160 GLU A N 1
ATOM 1295 C CA . GLU A 1 160 ? -6.926 -11.216 5.094 1.00 89.50 160 GLU A CA 1
ATOM 1296 C C . GLU A 1 160 ? -6.539 -12.324 6.082 1.00 89.50 160 GLU A C 1
ATOM 1298 O O . GLU A 1 160 ? -7.233 -13.336 6.162 1.00 89.50 160 GLU A O 1
ATOM 1303 N N . GLN A 1 161 ? -5.452 -12.141 6.844 1.00 90.62 161 GLN A N 1
ATOM 1304 C CA . GLN A 1 161 ? -5.074 -13.054 7.927 1.00 90.62 161 GLN A CA 1
ATOM 1305 C C . GLN A 1 161 ? -5.806 -12.752 9.243 1.00 90.62 161 GLN A C 1
ATOM 1307 O O . GLN A 1 161 ? -6.137 -13.671 9.990 1.00 90.62 161 GLN A O 1
ATOM 1312 N N . VAL A 1 162 ? -6.046 -11.473 9.556 1.00 91.06 162 VAL A N 1
ATOM 1313 C CA . VAL A 1 162 ? -6.739 -11.051 10.789 1.00 91.06 162 VAL A CA 1
ATOM 1314 C C . VAL A 1 162 ? -8.234 -11.330 10.700 1.00 91.06 162 VAL A C 1
ATOM 1316 O O . VAL A 1 162 ? -8.807 -12.018 11.544 1.00 91.06 162 VAL A O 1
ATOM 1319 N N . PHE A 1 163 ? -8.880 -10.779 9.680 1.00 88.69 163 PHE A N 1
ATOM 1320 C CA . PHE A 1 163 ? -10.289 -10.977 9.430 1.00 88.69 163 PHE A CA 1
ATOM 1321 C C . PHE A 1 163 ? -10.399 -12.090 8.407 1.00 88.69 163 PHE A C 1
ATOM 1323 O O . PHE A 1 163 ? -10.207 -11.881 7.212 1.00 88.69 163 PHE A O 1
ATOM 1330 N N . LEU A 1 164 ? -10.755 -13.281 8.881 1.00 69.19 164 LEU A N 1
ATOM 1331 C CA . LEU A 1 164 ? -11.267 -14.334 8.017 1.00 69.19 164 LEU A CA 1
ATOM 1332 C C . LEU A 1 164 ? -12.618 -13.850 7.473 1.00 69.19 164 LEU A C 1
ATOM 1334 O O . LEU A 1 164 ? -13.677 -14.224 7.979 1.00 69.19 164 LEU A O 1
ATOM 1338 N N . ILE A 1 165 ? -12.588 -12.944 6.493 1.00 54.66 165 ILE A N 1
ATOM 1339 C CA . ILE A 1 165 ? -13.763 -12.492 5.756 1.00 54.66 165 ILE A CA 1
ATOM 1340 C C . ILE A 1 165 ? -14.187 -13.681 4.893 1.00 54.66 165 ILE A C 1
ATOM 1342 O O . ILE A 1 165 ? -13.818 -13.803 3.735 1.00 54.66 165 ILE A O 1
ATOM 1346 N N . ILE A 1 166 ? -14.886 -14.609 5.542 1.00 42.41 166 ILE A N 1
ATOM 1347 C CA . ILE A 1 166 ? -15.926 -15.476 5.014 1.00 42.41 166 ILE A CA 1
ATOM 1348 C C . ILE A 1 166 ? -15.611 -16.043 3.613 1.00 42.41 166 ILE A C 1
ATOM 1350 O O . ILE A 1 166 ? -15.978 -15.470 2.590 1.00 42.41 166 ILE A O 1
ATOM 1354 N N . GLN A 1 167 ? -15.060 -17.264 3.584 1.00 31.34 167 GLN A N 1
ATOM 1355 C CA . GLN A 1 167 ? -15.652 -18.268 2.697 1.00 31.34 167 GLN A CA 1
ATOM 1356 C C . GLN A 1 167 ? -17.129 -18.400 3.104 1.00 31.34 167 GLN A C 1
ATOM 1358 O O . GLN A 1 167 ? -17.424 -18.878 4.202 1.00 31.34 167 GLN A O 1
ATOM 1363 N N . ALA A 1 168 ? -18.030 -17.917 2.252 1.00 32.25 168 ALA A N 1
ATOM 1364 C CA . ALA A 1 168 ? -19.458 -18.232 2.252 1.00 32.25 168 ALA A CA 1
ATOM 1365 C C . ALA A 1 168 ? -19.763 -18.959 0.950 1.00 32.25 168 ALA A C 1
ATOM 1367 O O . ALA A 1 168 ? -19.198 -18.543 -0.089 1.00 32.25 168 ALA A O 1
#

pLDDT: mean 92.08, std 9.93, range [31.34, 98.38]

Sequence (168 aa):
MAGDFEKYKEDMTDDIATCLDSMGVQPILFVGSGMSQRYFGGPNWNDLLKALAEECPILDKSYAYYKQKNNSLIEVGAEFSEAYREWAWGEGSDQFPEELFTDSQPPDIYFKHKVSEYFEEVISPDFDQVFAGDFSEEIEALKSIRPHALITTNYDRFFEQVFLIIQA

Organism: Halomonas elongata (NCBI:txid2746)